Protein AF-A0A4Q3L161-F1 (afdb_monomer_lite)

Secondary structure (DSSP, 8-state):
-HHHHHHHHTT-HHHHHHHHHHHHHHHHHHHHHHHHHHS---S---HHHHHHHHHHHHHHHHHHHHH--SHHHHHHHT-

Sequence (79 aa):
MGNLKQAAAAGSPEALRGAATQFEAMFINMMMKSMREATPAEGADSEQTKTFTTMLDGQVSQNLAKRGMGLADMLVRQM

Radius of gyration: 15.95 Å; chains: 1; bounding box: 36×20×42 Å

pLDDT: mean 72.46, std 9.73, range [51.75, 87.81]

Foldseek 3Di:
DVVLVVLVVVVDPVSLLVVLLVVQLVVQLVVVVVVVVVDPPPDDCDPVNVVVVNVVSNVVSNVDSVVCPCSSVVVVVVD

Structure (mmCIF, N/CA/C/O backbone):
data_AF-A0A4Q3L161-F1
#
_entry.id   AF-A0A4Q3L161-F1
#
loop_
_atom_site.group_PDB
_atom_site.id
_atom_site.type_symbol
_atom_site.label_atom_id
_atom_site.label_alt_id
_atom_site.label_comp_id
_atom_site.label_asym_id
_atom_site.label_entity_id
_atom_site.label_seq_id
_atom_site.pdbx_PDB_ins_code
_atom_site.Cartn_x
_atom_site.Cartn_y
_atom_site.Cartn_z
_atom_site.occupancy
_atom_site.B_iso_or_equiv
_atom_site.auth_seq_id
_atom_site.auth_comp_id
_atom_site.auth_asym_id
_atom_site.auth_atom_id
_atom_site.pdbx_PDB_model_num
ATOM 1 N N . MET A 1 1 ? 3.972 1.122 18.849 1.00 51.75 1 MET A N 1
ATOM 2 C CA . MET A 1 1 ? 3.321 -0.162 19.213 1.00 51.75 1 MET A CA 1
ATOM 3 C C . MET A 1 1 ? 2.336 -0.064 20.387 1.00 51.75 1 MET A C 1
ATOM 5 O O . MET A 1 1 ? 1.448 -0.903 20.453 1.00 51.75 1 MET A O 1
ATOM 9 N N . GLY A 1 2 ? 2.424 0.937 21.279 1.00 60.06 2 GLY A N 1
ATOM 10 C CA . GLY A 1 2 ? 1.473 1.103 22.398 1.00 60.06 2 GLY A CA 1
ATOM 11 C C . GLY A 1 2 ? 0.021 1.370 21.972 1.00 60.06 2 GLY A C 1
ATOM 12 O O . GLY A 1 2 ? -0.890 0.718 22.470 1.00 60.06 2 GLY A O 1
ATOM 13 N N . ASN A 1 3 ? -0.185 2.228 20.968 1.00 59.81 3 ASN A N 1
ATOM 14 C CA . ASN A 1 3 ? -1.532 2.595 20.504 1.00 59.81 3 ASN A CA 1
ATOM 15 C C . ASN A 1 3 ? -2.294 1.425 19.855 1.00 59.81 3 ASN A C 1
ATOM 17 O O . ASN A 1 3 ? -3.511 1.354 19.958 1.00 59.81 3 ASN A O 1
ATOM 21 N N . LEU A 1 4 ? -1.583 0.470 19.243 1.00 57.28 4 LEU A N 1
ATOM 22 C CA . LEU A 1 4 ? -2.178 -0.731 18.641 1.00 57.28 4 LEU A CA 1
ATOM 23 C C . LEU A 1 4 ? -2.721 -1.701 19.703 1.00 57.28 4 LEU A C 1
ATOM 25 O O . LEU A 1 4 ? -3.787 -2.278 19.517 1.00 57.28 4 LEU A O 1
ATOM 29 N N . LYS A 1 5 ? -2.019 -1.853 20.836 1.00 58.78 5 LYS A N 1
ATOM 30 C CA . LYS A 1 5 ? -2.452 -2.733 21.935 1.00 58.78 5 LYS A CA 1
ATOM 31 C C . LYS A 1 5 ? -3.665 -2.175 22.686 1.00 58.78 5 LYS A C 1
ATOM 33 O O . LYS A 1 5 ? -4.549 -2.943 23.044 1.00 58.78 5 LYS A O 1
ATOM 38 N N . GLN A 1 6 ? -3.728 -0.858 22.892 1.00 59.12 6 GLN A N 1
ATOM 39 C CA . GLN A 1 6 ? -4.891 -0.202 23.508 1.00 59.12 6 GLN A CA 1
ATOM 40 C C . GLN A 1 6 ? -6.136 -0.262 22.616 1.00 59.12 6 GLN A C 1
ATOM 42 O O . GLN A 1 6 ? -7.224 -0.540 23.109 1.00 59.12 6 GLN A O 1
ATOM 47 N N . ALA A 1 7 ? -5.970 -0.068 21.307 1.00 56.34 7 ALA A N 1
ATOM 48 C CA . ALA A 1 7 ? -7.058 -0.159 20.340 1.00 56.34 7 ALA A CA 1
ATOM 49 C C . ALA A 1 7 ? -7.630 -1.593 20.253 1.00 56.34 7 ALA A C 1
ATOM 51 O O . ALA A 1 7 ? -8.844 -1.773 20.222 1.00 56.34 7 ALA A O 1
ATOM 52 N N . ALA A 1 8 ? -6.769 -2.618 20.314 1.00 55.09 8 ALA A N 1
ATOM 53 C CA . ALA A 1 8 ? -7.187 -4.020 20.385 1.00 55.09 8 ALA A CA 1
ATOM 54 C C . ALA A 1 8 ? -7.883 -4.385 21.715 1.00 55.09 8 ALA A C 1
ATOM 56 O O . ALA A 1 8 ? -8.846 -5.144 21.707 1.00 55.09 8 ALA A O 1
ATOM 57 N N . ALA A 1 9 ? -7.438 -3.824 22.848 1.00 60.69 9 ALA A N 1
ATOM 58 C CA . ALA A 1 9 ? -8.047 -4.057 24.163 1.00 60.69 9 ALA A CA 1
ATOM 59 C C . ALA A 1 9 ? -9.434 -3.405 24.325 1.00 60.69 9 ALA A C 1
ATOM 61 O O . ALA A 1 9 ? -10.232 -3.868 25.135 1.00 60.69 9 ALA A O 1
ATOM 62 N N . ALA A 1 10 ? -9.728 -2.348 23.560 1.00 58.53 10 ALA A N 1
ATOM 63 C CA . ALA A 1 10 ? -11.027 -1.675 23.568 1.00 58.53 10 ALA A CA 1
ATOM 64 C C . ALA A 1 10 ? -12.088 -2.368 22.689 1.00 58.53 10 ALA A C 1
ATOM 66 O O . ALA A 1 10 ? -13.264 -2.029 22.790 1.00 58.53 10 ALA A O 1
ATOM 67 N N . GLY A 1 11 ? -11.699 -3.315 21.822 1.00 58.47 11 GLY A N 1
ATOM 68 C CA . GLY A 1 11 ? -12.627 -4.092 20.987 1.00 58.47 11 GLY A CA 1
ATOM 69 C C . GLY A 1 11 ? -13.488 -3.265 20.022 1.00 58.47 11 GLY A C 1
ATOM 70 O O . GLY A 1 11 ? -14.434 -3.793 19.444 1.00 58.47 11 GLY A O 1
ATOM 71 N N . SER A 1 12 ? -13.200 -1.971 19.851 1.00 69.81 12 SER A N 1
ATOM 72 C CA . SER A 1 12 ? -14.015 -1.098 19.012 1.00 69.81 12 SER A CA 1
ATOM 73 C C . SER A 1 12 ? -13.850 -1.492 17.538 1.00 69.81 12 SER A C 1
ATOM 75 O O . SER A 1 12 ? -12.714 -1.644 17.072 1.00 69.81 12 SER A O 1
ATOM 77 N N . PRO A 1 13 ? -14.943 -1.640 16.773 1.00 70.31 13 PRO A N 1
ATOM 78 C CA . PRO A 1 13 ? -14.890 -1.982 15.352 1.00 70.31 13 PRO A CA 1
ATOM 79 C C . PRO A 1 13 ? -13.958 -1.079 14.528 1.00 70.31 13 PRO A C 1
ATOM 81 O O . PRO A 1 13 ? -13.322 -1.542 13.582 1.00 70.31 13 PRO A O 1
ATOM 84 N N . GLU A 1 14 ? -13.815 0.197 14.898 1.00 75.25 14 GLU A N 1
ATOM 85 C CA . GLU A 1 14 ? -12.907 1.147 14.248 1.00 75.25 14 GLU A CA 1
ATOM 86 C C . GLU A 1 14 ? -11.426 0.814 14.468 1.00 75.25 14 GLU A C 1
ATOM 88 O O . GLU A 1 14 ? -10.614 0.969 13.555 1.00 75.25 14 GLU A O 1
ATOM 93 N N . ALA A 1 15 ? -11.066 0.324 15.656 1.00 76.00 15 ALA A N 1
ATOM 94 C CA . ALA A 1 15 ? -9.704 -0.092 15.976 1.00 76.00 15 ALA A CA 1
ATOM 95 C C . ALA A 1 15 ? -9.295 -1.337 15.180 1.00 76.00 15 ALA A C 1
ATOM 97 O O . ALA A 1 15 ? -8.204 -1.381 14.605 1.00 76.00 15 ALA A O 1
ATOM 98 N N . LEU A 1 16 ? -10.196 -2.321 15.110 1.00 75.56 16 LEU A N 1
ATOM 99 C CA . LEU A 1 16 ? -10.034 -3.529 14.300 1.00 75.56 16 LEU A CA 1
ATOM 100 C C . LEU A 1 16 ? -9.904 -3.182 12.814 1.00 75.56 16 LEU A C 1
ATOM 102 O O . LEU A 1 16 ? -8.973 -3.642 12.154 1.00 75.56 16 LEU A O 1
ATOM 106 N N . ARG A 1 17 ? -10.771 -2.296 12.307 1.00 78.06 17 ARG A N 1
ATOM 107 C CA . ARG A 1 17 ? -10.706 -1.800 10.926 1.00 78.06 1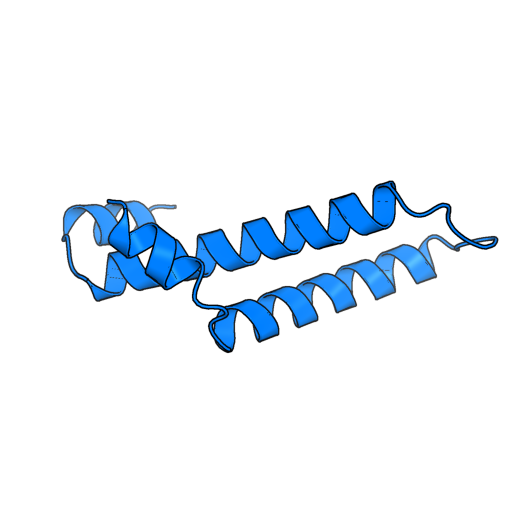7 ARG A CA 1
ATOM 108 C C . ARG A 1 17 ? -9.380 -1.093 10.640 1.00 78.06 17 ARG A C 1
ATOM 110 O O . ARG A 1 17 ? -8.738 -1.394 9.640 1.00 78.06 17 ARG A O 1
ATOM 117 N N . GLY A 1 18 ? -8.935 -0.205 11.529 1.00 80.06 18 GLY A N 1
ATOM 118 C CA . GLY A 1 18 ? -7.659 0.495 11.385 1.00 80.06 18 GLY A CA 1
ATOM 119 C C . GLY A 1 18 ? -6.461 -0.458 11.340 1.00 80.06 18 GLY A C 1
ATOM 120 O O . GLY A 1 18 ? -5.593 -0.311 10.481 1.00 80.06 18 GLY A O 1
ATOM 121 N N . ALA A 1 19 ? -6.427 -1.466 12.215 1.00 81.19 19 ALA A N 1
ATOM 122 C CA . ALA A 1 19 ? -5.385 -2.491 12.207 1.00 81.19 19 ALA A CA 1
ATOM 123 C C . ALA A 1 19 ? -5.413 -3.339 10.922 1.00 81.19 19 ALA A C 1
ATOM 125 O O . ALA A 1 19 ? -4.360 -3.583 10.330 1.00 81.19 19 ALA A O 1
ATOM 126 N N . ALA A 1 20 ? -6.603 -3.725 10.453 1.00 80.19 20 ALA A N 1
ATOM 127 C CA . ALA A 1 20 ? -6.776 -4.486 9.218 1.00 80.19 20 ALA A CA 1
ATOM 128 C C . ALA A 1 20 ? -6.308 -3.706 7.978 1.00 80.19 20 ALA A C 1
ATOM 130 O O . ALA A 1 20 ? -5.603 -4.263 7.140 1.00 80.19 20 ALA A O 1
ATOM 131 N N . THR A 1 21 ? -6.606 -2.404 7.882 1.00 80.00 21 THR A N 1
ATOM 132 C CA . THR A 1 21 ? -6.115 -1.546 6.787 1.00 80.00 21 THR A CA 1
ATOM 133 C C . THR A 1 21 ? -4.590 -1.423 6.789 1.00 80.00 21 THR A C 1
ATOM 135 O O . THR A 1 21 ? -3.959 -1.467 5.734 1.00 80.00 21 THR A O 1
ATOM 138 N N . GLN A 1 22 ? -3.969 -1.294 7.966 1.00 79.06 22 GLN A N 1
ATOM 139 C CA . GLN A 1 22 ? -2.504 -1.261 8.068 1.00 79.06 22 GLN A CA 1
ATOM 140 C C . GLN A 1 22 ? -1.879 -2.599 7.651 1.00 79.06 22 GLN A C 1
ATOM 142 O O . GLN A 1 22 ? -0.854 -2.618 6.972 1.00 79.06 22 GLN A O 1
ATOM 147 N N . PHE A 1 23 ? -2.508 -3.718 8.011 1.00 83.12 23 PHE A N 1
ATOM 148 C CA . PHE A 1 23 ? -2.075 -5.042 7.575 1.00 83.12 23 PHE A CA 1
ATOM 149 C C . PHE A 1 23 ? -2.211 -5.231 6.057 1.00 83.12 23 PHE A C 1
ATOM 151 O O . PHE A 1 23 ? -1.260 -5.679 5.419 1.00 83.12 23 PHE A O 1
ATOM 158 N N . GLU A 1 24 ? -3.341 -4.834 5.465 1.00 79.00 24 GLU A N 1
ATOM 159 C CA . GLU A 1 24 ? -3.563 -4.868 4.012 1.00 79.00 24 GLU A CA 1
ATOM 160 C C . GLU A 1 24 ? -2.482 -4.067 3.266 1.00 79.00 24 GLU A C 1
ATOM 162 O O . GLU A 1 24 ? -1.919 -4.558 2.288 1.00 79.00 24 GLU A O 1
ATOM 16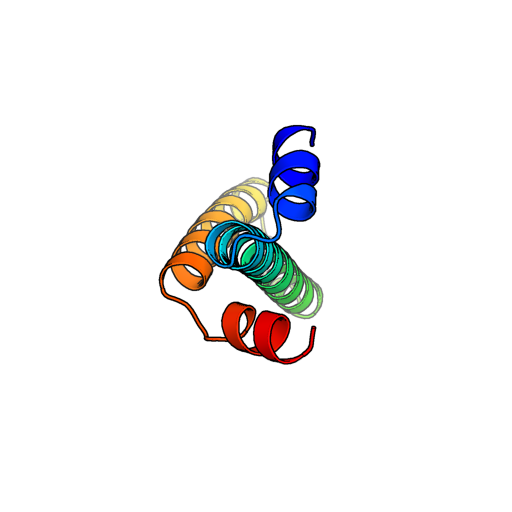7 N N . ALA A 1 25 ? -2.103 -2.887 3.770 1.00 80.00 25 ALA A N 1
ATOM 168 C CA . ALA A 1 25 ? -1.021 -2.086 3.195 1.00 80.00 25 ALA A CA 1
ATOM 169 C C . ALA A 1 25 ? 0.339 -2.809 3.219 1.00 80.00 25 ALA A C 1
ATOM 171 O O . ALA A 1 25 ? 1.066 -2.787 2.223 1.00 80.00 25 ALA A O 1
ATOM 172 N N . MET A 1 26 ? 0.684 -3.467 4.333 1.00 82.06 26 MET A N 1
ATOM 173 C CA . MET A 1 26 ? 1.918 -4.259 4.438 1.00 82.06 26 MET A CA 1
ATOM 174 C C . MET A 1 26 ? 1.899 -5.464 3.493 1.00 82.06 26 MET A C 1
ATOM 176 O O . MET A 1 26 ? 2.903 -5.758 2.847 1.00 82.06 26 MET A O 1
ATOM 180 N N . PHE A 1 27 ? 0.755 -6.140 3.379 1.00 83.69 27 PHE A N 1
ATOM 181 C CA . PHE A 1 27 ? 0.598 -7.295 2.503 1.00 83.69 27 PHE A CA 1
ATOM 182 C C . PHE A 1 27 ? 0.738 -6.916 1.023 1.00 83.69 27 PHE A C 1
ATOM 184 O O . PHE A 1 27 ? 1.492 -7.562 0.298 1.00 83.69 27 PHE A O 1
ATOM 191 N N . ILE A 1 28 ? 0.099 -5.824 0.589 1.00 82.50 28 ILE A N 1
ATOM 192 C CA . ILE A 1 28 ? 0.242 -5.284 -0.774 1.00 82.50 28 ILE A CA 1
ATOM 193 C C . ILE A 1 28 ? 1.703 -4.929 -1.063 1.00 82.50 28 ILE A C 1
ATOM 195 O O . ILE A 1 28 ? 2.218 -5.270 -2.127 1.00 82.50 28 ILE A O 1
ATOM 199 N N . ASN A 1 29 ? 2.396 -4.292 -0.115 1.00 80.19 29 ASN A N 1
ATOM 200 C CA . ASN A 1 29 ? 3.807 -3.961 -0.285 1.00 80.19 29 ASN A CA 1
ATOM 201 C C . ASN A 1 29 ? 4.674 -5.220 -0.460 1.00 80.19 29 ASN A C 1
ATOM 203 O O . ASN A 1 29 ? 5.541 -5.255 -1.333 1.00 80.19 29 ASN A O 1
ATOM 207 N N . MET A 1 30 ? 4.399 -6.271 0.317 1.00 83.38 30 MET A N 1
ATOM 208 C CA . MET A 1 30 ? 5.091 -7.552 0.198 1.00 83.38 30 MET A CA 1
ATOM 209 C C . MET A 1 30 ? 4.805 -8.232 -1.146 1.00 83.38 30 MET A C 1
ATOM 211 O O . MET A 1 30 ? 5.743 -8.693 -1.789 1.00 83.38 30 MET A O 1
ATOM 215 N N . MET A 1 31 ? 3.553 -8.226 -1.619 1.00 83.19 31 MET A N 1
ATOM 216 C CA . MET A 1 31 ? 3.197 -8.743 -2.947 1.00 83.19 31 MET A CA 1
ATOM 217 C C . MET A 1 31 ? 3.936 -8.002 -4.066 1.00 83.19 31 MET A C 1
ATOM 219 O O . MET A 1 31 ? 4.543 -8.641 -4.922 1.00 83.19 31 MET A O 1
ATOM 223 N N . MET A 1 32 ? 3.927 -6.664 -4.042 1.00 79.81 32 MET A N 1
ATOM 224 C CA . MET A 1 32 ? 4.625 -5.828 -5.028 1.00 79.81 32 MET A CA 1
ATOM 225 C C . MET A 1 32 ? 6.128 -6.115 -5.041 1.00 79.81 32 MET A C 1
ATOM 227 O O . MET A 1 32 ? 6.728 -6.265 -6.106 1.00 79.81 32 MET A O 1
ATOM 231 N N . LYS A 1 33 ? 6.732 -6.262 -3.855 1.00 79.06 33 LYS A N 1
ATOM 232 C CA . LYS A 1 33 ? 8.138 -6.643 -3.722 1.00 79.06 33 LYS A CA 1
ATOM 233 C C . LYS A 1 33 ? 8.405 -8.028 -4.315 1.00 79.06 33 LYS A C 1
ATOM 235 O O . LYS A 1 33 ? 9.315 -8.155 -5.126 1.00 79.06 33 LYS A O 1
ATOM 240 N N . SER A 1 34 ? 7.594 -9.033 -3.981 1.00 82.50 34 SER A N 1
ATOM 241 C CA . SER A 1 34 ? 7.753 -10.393 -4.509 1.00 82.50 34 SER A CA 1
ATOM 242 C C . SER A 1 34 ? 7.575 -10.462 -6.027 1.00 82.50 34 SER A C 1
ATOM 244 O O . SER A 1 34 ? 8.324 -11.173 -6.690 1.00 82.50 34 SER A O 1
ATOM 246 N N . MET A 1 35 ? 6.643 -9.697 -6.607 1.00 80.56 35 MET A N 1
ATOM 247 C CA . MET A 1 35 ? 6.499 -9.596 -8.067 1.00 80.56 35 MET A CA 1
ATOM 248 C C . MET A 1 35 ? 7.752 -9.004 -8.722 1.00 80.56 35 MET A C 1
ATOM 250 O O . MET A 1 35 ? 8.185 -9.485 -9.768 1.00 80.56 35 MET A O 1
ATOM 254 N N . ARG A 1 36 ? 8.363 -7.992 -8.098 1.00 74.81 36 ARG A N 1
ATOM 255 C CA . ARG A 1 36 ? 9.596 -7.360 -8.581 1.00 74.81 36 ARG A CA 1
ATOM 256 C C . ARG A 1 36 ? 10.814 -8.274 -8.440 1.00 74.81 36 ARG A C 1
ATOM 258 O O . ARG A 1 36 ? 11.633 -8.310 -9.344 1.00 74.81 36 ARG A O 1
ATOM 265 N N . GLU A 1 37 ? 10.919 -9.033 -7.349 1.00 77.62 37 GLU A N 1
ATOM 266 C CA . GLU A 1 37 ? 11.963 -10.056 -7.170 1.00 77.62 37 GLU A CA 1
ATOM 267 C C . GLU A 1 37 ? 11.821 -11.209 -8.178 1.00 77.62 37 GLU A C 1
ATOM 269 O O . GLU A 1 37 ? 12.824 -11.756 -8.630 1.00 77.62 37 GLU A O 1
ATOM 274 N N . ALA A 1 38 ? 10.588 -11.561 -8.554 1.00 79.12 38 ALA A N 1
ATOM 275 C CA . ALA A 1 38 ? 10.299 -12.596 -9.545 1.00 79.12 38 ALA A CA 1
ATOM 276 C C . ALA A 1 38 ? 10.447 -12.124 -11.004 1.00 79.12 38 ALA A C 1
ATOM 278 O O . ALA A 1 38 ? 10.497 -12.958 -11.909 1.00 79.12 38 ALA A O 1
ATOM 279 N N . THR A 1 39 ? 10.512 -10.811 -11.24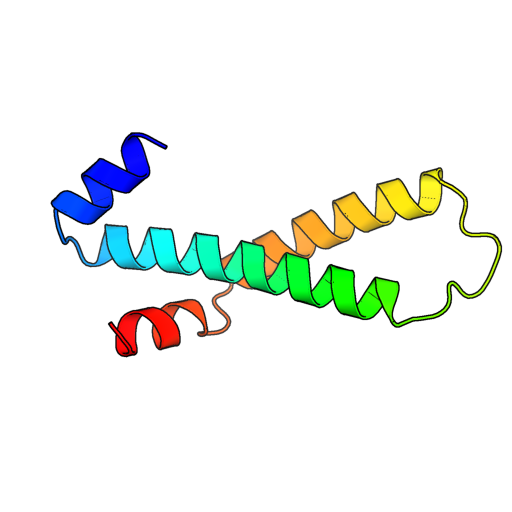7 1.00 69.88 39 THR A N 1
ATOM 280 C CA . THR A 1 39 ? 10.699 -10.242 -12.586 1.00 69.88 39 THR A CA 1
ATOM 281 C C . THR A 1 39 ? 12.190 -9.969 -12.797 1.00 69.88 39 THR A C 1
ATOM 283 O O . THR A 1 39 ? 12.765 -9.176 -12.051 1.00 69.88 39 THR A O 1
ATOM 286 N N . PRO A 1 40 ? 12.851 -10.593 -13.789 1.00 61.84 40 PRO A N 1
ATOM 287 C CA . PRO A 1 40 ? 14.228 -10.254 -14.124 1.00 61.84 40 PRO A CA 1
ATOM 288 C C . PRO A 1 40 ? 14.313 -8.759 -14.440 1.00 61.84 40 PRO A C 1
ATOM 290 O O . PRO A 1 40 ? 13.519 -8.262 -15.235 1.00 61.84 40 PRO A O 1
ATOM 293 N N . ALA A 1 41 ? 15.247 -8.039 -13.816 1.00 64.38 41 ALA A N 1
ATOM 294 C CA . ALA A 1 41 ? 15.475 -6.639 -14.152 1.00 64.38 41 ALA A CA 1
ATOM 295 C C . ALA A 1 41 ? 15.890 -6.557 -15.629 1.00 64.38 41 ALA A C 1
ATOM 297 O O . ALA A 1 41 ? 16.980 -7.000 -16.001 1.00 64.38 41 ALA A O 1
ATOM 298 N N . GLU A 1 42 ? 15.006 -6.047 -16.487 1.00 60.97 42 GLU A N 1
ATOM 299 C CA . GLU A 1 42 ? 15.320 -5.809 -17.892 1.00 60.97 42 GLU A CA 1
ATOM 300 C C . GLU A 1 42 ? 16.251 -4.593 -17.984 1.00 60.97 42 GLU A C 1
ATOM 302 O O . GLU A 1 42 ? 15.820 -3.450 -18.104 1.00 60.97 42 GLU A O 1
ATOM 307 N N . GLY A 1 43 ? 17.559 -4.844 -17.889 1.00 62.88 43 GLY A N 1
ATOM 308 C CA . GLY A 1 43 ? 18.610 -3.847 -18.092 1.00 62.88 43 GLY A CA 1
ATOM 309 C C . GLY A 1 43 ? 19.378 -3.448 -16.831 1.00 62.88 43 GLY A C 1
ATOM 310 O O . GLY A 1 43 ? 19.127 -3.927 -15.727 1.00 62.88 43 GLY A O 1
ATOM 311 N N . ALA A 1 44 ? 20.376 -2.580 -17.026 1.00 58.22 44 ALA A N 1
ATOM 312 C CA . ALA A 1 44 ? 21.235 -2.039 -15.975 1.00 58.22 44 ALA A CA 1
ATOM 313 C C . ALA A 1 44 ? 20.439 -1.104 -15.046 1.00 58.22 44 ALA A C 1
ATOM 315 O O . ALA A 1 44 ? 20.558 0.119 -15.114 1.00 58.22 44 ALA A O 1
ATOM 316 N N . ASP A 1 45 ? 19.604 -1.684 -14.187 1.00 65.19 45 ASP A N 1
ATOM 317 C CA . ASP A 1 45 ? 18.879 -0.960 -13.153 1.00 65.19 45 ASP A CA 1
ATOM 318 C C . ASP A 1 45 ? 19.883 -0.369 -12.161 1.00 65.19 45 ASP A C 1
ATOM 320 O O . ASP A 1 45 ? 20.416 -1.055 -11.280 1.00 65.19 45 ASP A O 1
ATOM 324 N N . SER A 1 46 ? 20.151 0.926 -12.323 1.00 76.69 46 SER A N 1
ATOM 325 C CA . SER A 1 46 ? 20.952 1.700 -11.380 1.00 76.69 46 SER A CA 1
ATOM 326 C C . SER A 1 46 ? 20.318 1.665 -9.982 1.00 76.69 46 SER A C 1
ATOM 328 O O . SER A 1 46 ? 19.094 1.565 -9.834 1.00 76.69 46 SER A O 1
ATOM 330 N N . GLU A 1 47 ? 21.128 1.771 -8.926 1.00 77.25 47 GLU A N 1
ATOM 331 C CA . GLU A 1 47 ? 20.612 1.838 -7.549 1.00 77.25 47 GLU A CA 1
ATOM 332 C C . GLU A 1 47 ? 19.646 3.019 -7.343 1.00 77.25 47 GLU A C 1
ATOM 334 O O . GLU A 1 47 ? 18.694 2.936 -6.559 1.00 77.25 47 GLU A O 1
ATOM 339 N N . GLN A 1 48 ? 19.830 4.097 -8.108 1.00 79.62 48 GLN A N 1
ATOM 340 C CA . GLN A 1 48 ? 18.936 5.248 -8.149 1.00 79.62 48 GLN A CA 1
ATOM 341 C C . GLN A 1 48 ? 17.544 4.864 -8.669 1.00 79.62 48 GLN A C 1
ATOM 343 O O . GLN A 1 48 ? 16.544 5.222 -8.043 1.00 79.62 48 GLN A O 1
ATOM 348 N N . THR A 1 49 ? 17.462 4.083 -9.754 1.00 81.00 49 THR A N 1
ATOM 349 C CA . THR A 1 49 ? 16.189 3.572 -10.295 1.00 81.00 49 THR A CA 1
ATOM 350 C C . THR A 1 49 ? 15.468 2.713 -9.258 1.00 81.00 49 THR A C 1
ATOM 352 O O . THR A 1 49 ? 14.284 2.921 -8.984 1.00 81.00 49 THR A O 1
ATOM 355 N N . LYS A 1 50 ? 16.185 1.793 -8.600 1.00 78.81 50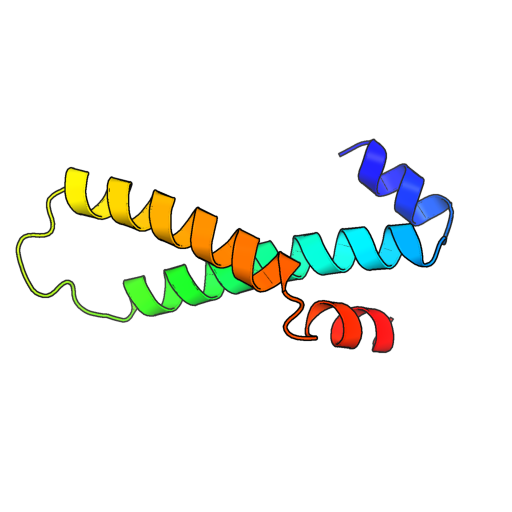 LYS A N 1
ATOM 356 C CA . LYS A 1 50 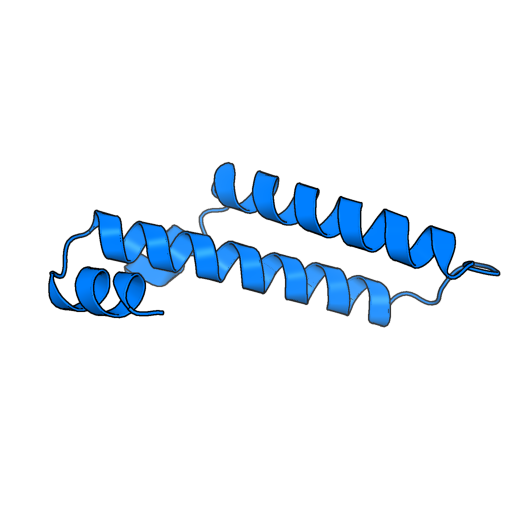? 15.609 0.918 -7.564 1.00 78.81 50 LYS A CA 1
ATOM 357 C C . LYS A 1 50 ? 15.052 1.712 -6.385 1.00 78.81 50 LYS A C 1
ATOM 359 O O . LYS A 1 50 ? 13.944 1.435 -5.920 1.00 78.81 50 LYS A O 1
ATOM 364 N N . THR A 1 51 ? 15.783 2.732 -5.941 1.00 84.62 51 THR A N 1
ATOM 365 C CA . THR A 1 51 ? 15.360 3.611 -4.844 1.00 84.62 51 THR A CA 1
ATOM 366 C C . THR A 1 51 ? 14.091 4.379 -5.209 1.00 84.62 51 THR A C 1
ATOM 368 O O . THR A 1 51 ? 13.117 4.360 -4.454 1.00 84.62 51 THR A O 1
ATOM 371 N N . PHE A 1 52 ? 14.062 5.004 -6.390 1.00 84.62 52 PHE A N 1
ATOM 372 C CA . PHE A 1 52 ? 12.905 5.779 -6.840 1.00 84.62 52 PHE A CA 1
ATOM 373 C C . PHE A 1 52 ? 11.663 4.902 -6.995 1.00 84.62 52 PHE A C 1
ATOM 375 O O . PHE A 1 52 ? 10.569 5.273 -6.566 1.00 84.62 52 PHE A O 1
ATOM 382 N N . THR A 1 53 ? 11.842 3.696 -7.533 1.00 82.62 53 THR A N 1
ATOM 383 C CA . THR A 1 53 ? 10.718 2.779 -7.706 1.00 82.62 53 THR A CA 1
ATOM 384 C C . THR A 1 53 ? 10.219 2.191 -6.386 1.00 82.62 53 THR A C 1
ATOM 386 O O . THR A 1 53 ? 9.018 2.024 -6.218 1.00 82.62 53 THR A O 1
ATOM 389 N N . THR A 1 54 ? 11.097 1.971 -5.404 1.00 81.00 54 THR A N 1
ATOM 390 C CA . THR A 1 54 ? 10.687 1.563 -4.047 1.00 81.00 54 THR A CA 1
ATOM 391 C C . THR A 1 54 ? 9.822 2.636 -3.378 1.00 81.00 54 THR A C 1
ATOM 393 O O . THR A 1 54 ? 8.808 2.321 -2.755 1.00 81.00 54 THR A O 1
ATOM 396 N N . MET A 1 55 ? 10.183 3.917 -3.531 1.00 87.81 55 MET A N 1
ATOM 397 C CA . MET A 1 55 ? 9.366 5.024 -3.020 1.00 87.81 5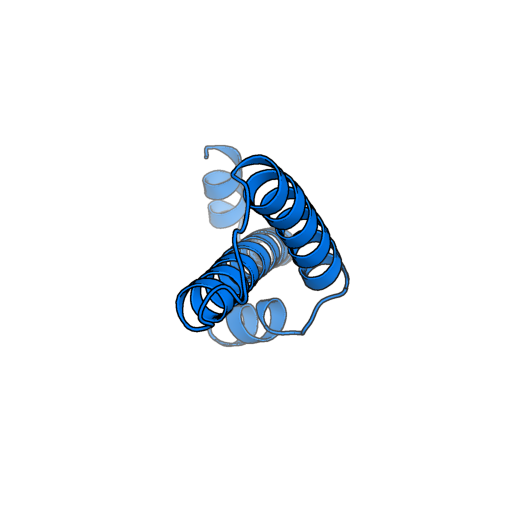5 MET A CA 1
ATOM 398 C C . MET A 1 55 ? 7.998 5.088 -3.710 1.00 87.81 55 MET A C 1
ATOM 400 O O . MET A 1 55 ? 6.977 5.264 -3.041 1.00 87.81 55 MET A O 1
ATOM 404 N N . LEU A 1 56 ? 7.970 4.900 -5.033 1.00 86.38 56 LEU A N 1
ATOM 405 C CA . LEU A 1 56 ? 6.732 4.850 -5.808 1.00 86.38 56 LEU A CA 1
ATOM 406 C C . LEU A 1 56 ? 5.821 3.706 -5.341 1.00 86.38 56 LEU A C 1
ATOM 408 O O . LEU A 1 56 ? 4.648 3.944 -5.056 1.00 86.38 56 LEU A O 1
ATOM 412 N N . ASP A 1 57 ? 6.364 2.496 -5.192 1.00 82.12 57 ASP A N 1
ATOM 413 C CA . ASP A 1 57 ? 5.621 1.318 -4.734 1.00 82.12 57 ASP A CA 1
ATOM 414 C C . ASP A 1 57 ? 5.040 1.539 -3.329 1.00 82.12 57 ASP A C 1
ATOM 416 O O . ASP A 1 57 ? 3.903 1.147 -3.052 1.00 82.12 57 ASP A O 1
ATOM 420 N N . GLY A 1 58 ? 5.774 2.229 -2.449 1.00 80.31 58 GLY A N 1
ATOM 421 C CA . GLY A 1 58 ? 5.278 2.649 -1.138 1.00 80.31 58 GLY A CA 1
ATOM 422 C C . GLY A 1 58 ? 4.044 3.552 -1.239 1.00 80.31 58 GLY A C 1
ATOM 423 O O . GLY A 1 58 ? 3.026 3.292 -0.593 1.00 80.31 58 GLY A O 1
ATOM 424 N N . GLN A 1 59 ? 4.090 4.574 -2.096 1.00 83.06 59 GLN A N 1
ATOM 425 C CA . GLN A 1 59 ? 2.969 5.494 -2.299 1.00 83.06 59 GLN A CA 1
ATOM 426 C C . GLN A 1 59 ? 1.763 4.805 -2.956 1.00 83.06 59 GLN A C 1
ATOM 428 O O . GLN A 1 59 ? 0.619 5.050 -2.565 1.00 83.06 59 GLN A O 1
ATOM 433 N N . VAL A 1 60 ? 2.001 3.928 -3.935 1.00 83.00 60 VAL A N 1
ATOM 434 C CA . VAL A 1 60 ? 0.954 3.123 -4.582 1.00 83.00 60 VAL A CA 1
ATOM 435 C C . VAL A 1 60 ? 0.289 2.206 -3.560 1.00 83.00 60 VAL A C 1
ATOM 437 O O . VAL A 1 60 ? -0.935 2.211 -3.463 1.00 83.00 60 VAL A O 1
ATOM 440 N N . SER A 1 61 ? 1.071 1.506 -2.735 1.00 75.88 61 SER A N 1
ATOM 441 C CA . SER A 1 61 ? 0.556 0.615 -1.685 1.00 75.88 61 SER A CA 1
ATOM 442 C C . SER A 1 61 ? -0.329 1.369 -0.688 1.00 75.88 61 SER A C 1
ATOM 444 O O . SER A 1 61 ? -1.426 0.917 -0.361 1.00 75.88 61 SER A O 1
ATOM 446 N N . GLN A 1 62 ? 0.096 2.561 -0.252 1.00 77.19 62 GLN A N 1
ATOM 447 C CA . GLN A 1 62 ? -0.704 3.405 0.640 1.00 77.19 62 GLN A CA 1
ATOM 448 C C . GLN A 1 62 ? -2.008 3.880 -0.010 1.00 77.19 62 GLN A C 1
ATOM 450 O O . GLN A 1 62 ? -3.052 3.887 0.642 1.00 77.19 62 GLN A O 1
ATOM 455 N N . ASN A 1 63 ? -1.967 4.290 -1.279 1.00 80.81 63 ASN A N 1
ATOM 456 C CA . ASN A 1 63 ? -3.164 4.710 -2.007 1.00 80.81 63 ASN A CA 1
ATOM 457 C C . ASN A 1 63 ? -4.137 3.544 -2.216 1.00 80.81 63 ASN A C 1
ATOM 459 O O . ASN A 1 63 ? -5.345 3.721 -2.069 1.00 80.81 63 ASN A O 1
ATOM 463 N N . LEU A 1 64 ? -3.615 2.354 -2.514 1.00 73.69 64 LEU A N 1
ATOM 464 C CA . LEU A 1 64 ? -4.413 1.159 -2.756 1.00 73.69 64 LEU A CA 1
ATOM 465 C C . LEU A 1 64 ? -5.101 0.672 -1.472 1.00 73.69 64 LEU A C 1
ATOM 467 O O . LEU A 1 64 ? -6.298 0.395 -1.493 1.00 73.69 64 LEU A O 1
ATOM 471 N N . ALA A 1 65 ? -4.390 0.692 -0.341 1.00 71.56 65 ALA A N 1
ATOM 472 C CA . ALA A 1 65 ? -4.961 0.402 0.975 1.00 71.56 65 ALA A CA 1
ATOM 473 C C . ALA A 1 65 ? -6.025 1.433 1.398 1.00 71.56 65 ALA A C 1
ATOM 475 O O . ALA A 1 65 ? -7.078 1.069 1.912 1.00 71.56 65 ALA A O 1
ATOM 476 N N . LYS A 1 66 ? -5.804 2.732 1.137 1.00 71.94 66 LYS A N 1
ATOM 477 C CA . LYS A 1 66 ? -6.799 3.787 1.426 1.00 71.94 66 LYS A CA 1
ATOM 478 C C . LYS A 1 66 ? -8.062 3.667 0.580 1.00 71.94 66 LYS A C 1
ATOM 480 O O . LYS A 1 66 ? -9.138 4.030 1.045 1.00 71.94 66 LYS A O 1
ATOM 485 N N . ARG A 1 67 ? -7.932 3.202 -0.665 1.00 75.19 67 ARG A N 1
ATOM 486 C CA . ARG A 1 67 ? -9.065 2.987 -1.571 1.00 75.19 67 ARG A CA 1
ATOM 487 C C . ARG A 1 67 ? -9.932 1.799 -1.136 1.00 75.19 67 ARG A C 1
ATOM 489 O O . ARG A 1 67 ? -11.092 1.758 -1.527 1.00 75.19 67 ARG A O 1
ATOM 496 N N . GLY A 1 68 ? -9.384 0.900 -0.312 1.00 64.25 68 GLY A N 1
ATOM 497 C CA . GLY A 1 68 ? -10.057 -0.286 0.206 1.00 64.25 68 GLY A CA 1
ATOM 498 C C . GLY A 1 68 ? -10.257 -1.319 -0.896 1.00 64.25 68 GLY A C 1
ATOM 499 O O . GLY A 1 68 ? -11.231 -1.261 -1.639 1.00 64.25 68 GLY A O 1
ATOM 500 N N . MET A 1 69 ? -9.346 -2.288 -1.010 1.00 65.19 69 MET A N 1
ATOM 501 C CA . MET A 1 69 ? -9.536 -3.424 -1.928 1.00 65.19 69 MET A CA 1
ATOM 502 C C . MET A 1 69 ? -10.404 -4.533 -1.320 1.00 65.19 69 MET A C 1
ATOM 504 O O . MET A 1 69 ? -10.633 -5.562 -1.953 1.00 65.19 69 MET A O 1
ATOM 508 N N . GLY A 1 70 ? -10.902 -4.323 -0.099 1.00 66.62 70 GLY A N 1
ATOM 509 C CA . GLY A 1 70 ? -11.756 -5.264 0.614 1.00 66.62 70 GLY A CA 1
ATOM 510 C C . GLY A 1 70 ? -10.998 -6.412 1.281 1.00 66.62 70 GLY A C 1
ATOM 511 O O . GLY A 1 70 ? -11.642 -7.228 1.935 1.00 66.62 70 GLY A O 1
ATOM 512 N N . LEU A 1 71 ? -9.659 -6.486 1.201 1.00 65.88 71 LEU A N 1
ATOM 513 C CA . LEU A 1 71 ? -8.902 -7.506 1.940 1.00 65.88 71 LEU A CA 1
ATOM 514 C C . LEU A 1 71 ? -8.934 -7.204 3.439 1.00 65.88 71 LEU A C 1
ATOM 516 O O . LEU A 1 71 ? -9.087 -8.126 4.236 1.00 65.88 71 LEU A O 1
ATOM 520 N N . ALA A 1 72 ? -8.880 -5.926 3.831 1.00 63.38 72 ALA A N 1
ATOM 521 C CA . ALA A 1 72 ? -9.076 -5.525 5.225 1.00 63.38 72 ALA A CA 1
ATOM 522 C C . ALA A 1 72 ? -10.464 -5.943 5.755 1.00 63.38 72 ALA A C 1
ATOM 524 O O . ALA A 1 72 ? -10.569 -6.485 6.853 1.00 63.38 72 ALA A O 1
ATOM 525 N N . ASP A 1 73 ? -11.523 -5.758 4.959 1.00 64.44 73 ASP A N 1
ATOM 526 C CA . ASP A 1 73 ? -12.884 -6.173 5.324 1.00 64.44 73 ASP A CA 1
ATOM 527 C C . ASP A 1 73 ? -13.044 -7.704 5.364 1.00 64.44 73 ASP A C 1
ATOM 529 O O . ASP A 1 73 ? -13.766 -8.223 6.217 1.00 64.44 73 ASP A O 1
ATOM 533 N N . MET A 1 74 ? -12.359 -8.444 4.482 1.00 66.38 74 MET A N 1
ATOM 534 C CA . MET A 1 74 ? -12.333 -9.914 4.513 1.00 66.38 74 MET A CA 1
ATOM 535 C C . MET A 1 74 ? -11.599 -10.458 5.742 1.00 66.38 74 MET A C 1
ATOM 537 O O . MET A 1 74 ? -12.067 -11.420 6.343 1.00 66.38 74 MET A O 1
ATOM 541 N N . LEU A 1 75 ? -10.500 -9.823 6.158 1.00 60.00 75 LEU A N 1
ATOM 542 C CA . LEU A 1 75 ? -9.780 -10.191 7.380 1.00 60.00 75 LEU A CA 1
ATOM 543 C C . LEU A 1 75 ? -10.627 -9.954 8.632 1.00 60.00 75 LEU A C 1
ATOM 545 O O . LEU A 1 75 ? -10.695 -10.831 9.485 1.00 60.00 75 LEU A O 1
ATOM 549 N N . VAL A 1 76 ? -11.319 -8.810 8.720 1.00 61.00 76 VAL A N 1
ATOM 550 C CA . VAL A 1 76 ? -12.241 -8.525 9.836 1.00 61.00 76 VAL A CA 1
ATOM 551 C C . VAL A 1 76 ? -13.407 -9.515 9.865 1.00 61.00 76 VAL A C 1
ATOM 553 O O . VAL A 1 76 ? -13.838 -9.902 10.941 1.00 61.00 76 VAL A O 1
ATOM 556 N N . ARG A 1 77 ? -13.909 -9.964 8.706 1.00 64.69 77 ARG A N 1
ATOM 557 C CA . ARG A 1 77 ? -14.967 -10.989 8.622 1.00 64.69 77 ARG A CA 1
ATOM 558 C C . ARG A 1 77 ? -14.546 -12.377 9.111 1.00 64.69 77 ARG A C 1
ATOM 560 O O . ARG A 1 77 ? -15.426 -13.197 9.356 1.00 64.69 77 ARG A O 1
ATOM 567 N N . GLN A 1 78 ? -13.247 -12.660 9.173 1.00 56.91 78 GLN A N 1
ATOM 568 C CA . GLN A 1 78 ? -12.712 -13.978 9.514 1.00 56.91 78 GLN A CA 1
ATOM 569 C C . GLN A 1 78 ? -12.181 -14.067 10.959 1.00 56.91 78 GLN A C 1
ATOM 571 O O . GLN A 1 78 ? -11.749 -15.145 11.371 1.00 56.91 78 GLN A O 1
ATOM 576 N N . MET A 1 79 ? -12.228 -12.966 11.721 1.00 55.44 79 MET A N 1
ATOM 577 C CA . MET A 1 79 ? -11.982 -12.927 13.171 1.00 55.44 79 MET A CA 1
ATOM 578 C C . MET A 1 79 ? -13.298 -12.959 13.946 1.00 55.44 79 MET A C 1
ATOM 580 O O . MET A 1 79 ? -13.319 -13.635 14.996 1.00 55.44 79 MET A O 1
#